Protein AF-A0A6G3X4C3-F1 (afdb_monomer_lite)

Organism: NCBI:txid2706086

InterPro domains:
  IPR002121 HRDC domain [PF00570] (20-78)
  IPR002121 HRDC domain [PS50967] (16-78)
  IPR010997 HRDC-like superfamily [SSF47819] (9-78)
  IPR044876 HRDC domain superfamily [G3DSA:1.10.150.80] (11-78)

Radius of gyration: 17.01 Å; chains: 1; bounding box: 55×37×25 Å

pLDDT: mean 78.89, std 17.68, range [36.91, 97.06]

Secondary structure (DSSP, 8-state):
-----------TT---SS-HHHHHHHHHHHHHHHHHHTS-HHHH--HHHHHHHHHH---SHHHHHTSTT--HHHHTT-

Sequence (78 aa):
TDAGEMKLMRCEECPSDMDEALYERLYDWRAAQATLLGQPDFCVFTEKTLMAIAEAVPSTEGELVVIAGVGNRKLSRF

Structure (mmCIF, N/CA/C/O backbone):
data_AF-A0A6G3X4C3-F1
#
_entry.id   AF-A0A6G3X4C3-F1
#
loop_
_atom_site.group_PDB
_atom_site.id
_atom_site.type_symbol
_atom_site.label_atom_id
_atom_site.label_alt_id
_atom_site.label_comp_id
_atom_site.label_asym_id
_atom_site.label_entity_id
_atom_site.label_seq_id
_atom_site.pdbx_PDB_ins_code
_atom_site.Cartn_x
_atom_site.Cartn_y
_atom_site.Cartn_z
_atom_site.occupancy
_atom_site.B_iso_or_equiv
_atom_site.auth_seq_id
_atom_site.auth_comp_id
_atom_site.auth_asym_id
_atom_site.auth_atom_id
_atom_site.pdbx_PDB_model_num
ATOM 1 N N . THR A 1 1 ? 41.374 21.469 13.275 1.00 41.81 1 THR A N 1
ATOM 2 C CA . THR A 1 1 ? 39.983 21.962 13.236 1.00 41.81 1 THR A CA 1
ATOM 3 C C . THR A 1 1 ? 39.684 22.180 11.770 1.00 41.81 1 THR A C 1
ATOM 5 O O . THR A 1 1 ? 40.499 22.806 11.118 1.00 41.81 1 THR A O 1
ATOM 8 N N . ASP A 1 2 ? 38.685 21.594 11.133 1.00 36.91 2 ASP A N 1
ATOM 9 C CA . ASP A 1 2 ? 37.359 21.177 11.574 1.00 36.91 2 ASP A CA 1
ATOM 10 C C . ASP A 1 2 ? 36.755 20.251 10.488 1.00 36.91 2 ASP A C 1
ATOM 12 O O . ASP A 1 2 ? 37.246 20.214 9.363 1.00 36.91 2 ASP A O 1
ATOM 16 N N . ALA A 1 3 ? 35.766 19.482 10.928 1.00 39.28 3 ALA A N 1
ATOM 17 C CA . ALA A 1 3 ? 34.869 18.492 10.346 1.00 39.28 3 ALA A CA 1
ATOM 18 C C . ALA A 1 3 ? 34.902 18.136 8.848 1.00 39.28 3 ALA A C 1
ATOM 20 O O . ALA A 1 3 ? 34.860 18.965 7.946 1.00 39.28 3 ALA A O 1
ATOM 21 N N . GLY A 1 4 ? 34.821 16.819 8.633 1.00 46.59 4 GLY A N 1
ATOM 22 C CA . GLY A 1 4 ? 34.601 16.182 7.349 1.00 46.59 4 GLY A CA 1
ATOM 23 C C . GLY A 1 4 ? 33.251 16.526 6.7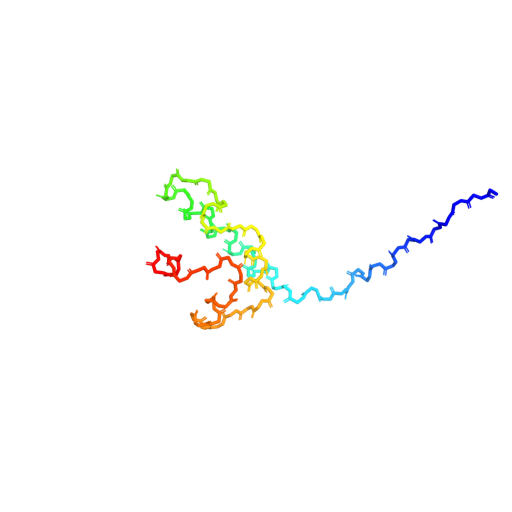30 1.00 46.59 4 GLY A C 1
ATOM 24 O O . GLY A 1 4 ? 32.190 16.267 7.296 1.00 46.59 4 GLY A O 1
ATOM 25 N N . GLU A 1 5 ? 33.309 17.000 5.497 1.00 48.56 5 GLU A N 1
ATOM 26 C CA . GLU A 1 5 ? 32.173 17.013 4.592 1.00 48.56 5 GLU A CA 1
ATOM 27 C C . GLU A 1 5 ? 32.148 15.689 3.824 1.00 48.56 5 GLU A C 1
ATOM 29 O O . GLU A 1 5 ? 32.513 15.593 2.657 1.00 48.56 5 GLU A O 1
ATOM 34 N N . MET A 1 6 ? 31.685 14.631 4.493 1.00 53.56 6 MET A N 1
ATOM 35 C CA . MET A 1 6 ? 31.051 13.519 3.784 1.00 53.56 6 MET A CA 1
ATOM 36 C C . MET A 1 6 ? 29.625 13.951 3.455 1.00 53.56 6 MET A C 1
ATOM 38 O O . MET A 1 6 ? 28.666 13.548 4.112 1.00 53.56 6 MET A O 1
ATOM 42 N N . LYS A 1 7 ? 29.478 14.820 2.456 1.00 44.69 7 LYS A N 1
ATOM 43 C CA . LYS A 1 7 ? 28.165 15.094 1.883 1.00 44.69 7 LYS A CA 1
ATOM 44 C C . LYS A 1 7 ? 27.978 14.095 0.756 1.00 44.69 7 LYS A C 1
ATOM 46 O O . LYS A 1 7 ? 28.605 14.215 -0.291 1.00 44.69 7 LYS A O 1
ATOM 51 N N . LEU A 1 8 ? 27.184 13.059 1.031 1.00 53.75 8 LEU A N 1
ATOM 52 C CA . LEU A 1 8 ? 26.736 12.106 0.026 1.00 53.75 8 LEU A CA 1
ATOM 53 C C . LEU A 1 8 ? 26.258 12.888 -1.202 1.00 53.75 8 LEU A C 1
ATOM 55 O O . LEU A 1 8 ? 25.218 13.543 -1.151 1.00 53.75 8 LEU A O 1
ATOM 59 N N . MET A 1 9 ? 27.000 12.784 -2.302 1.00 44.03 9 MET A N 1
ATOM 60 C CA . MET A 1 9 ? 26.435 12.932 -3.636 1.00 44.03 9 MET A CA 1
ATOM 61 C C . MET A 1 9 ? 25.485 11.748 -3.824 1.00 44.03 9 MET A C 1
ATOM 63 O O . MET A 1 9 ? 25.862 10.707 -4.356 1.00 44.03 9 MET A O 1
ATOM 67 N N . ARG A 1 10 ? 24.277 11.847 -3.262 1.00 55.31 10 ARG A N 1
ATOM 68 C CA . ARG A 1 10 ? 23.217 10.889 -3.549 1.00 55.31 10 ARG A CA 1
ATOM 69 C C . ARG A 1 10 ? 22.673 11.295 -4.905 1.00 55.31 10 ARG A C 1
ATOM 71 O O . ARG A 1 10 ? 22.080 12.360 -5.001 1.00 55.31 10 ARG A O 1
ATOM 78 N N . CYS A 1 11 ? 22.975 10.493 -5.923 1.00 51.06 11 CYS A N 1
ATOM 79 C CA . CYS A 1 11 ? 22.483 10.647 -7.283 1.00 51.06 11 CYS A CA 1
ATOM 80 C C . CYS A 1 11 ? 21.024 11.124 -7.260 1.00 51.06 11 CYS A C 1
ATOM 82 O O . CYS A 1 11 ? 20.140 10.381 -6.837 1.00 51.06 11 CYS A O 1
ATOM 84 N N . GLU A 1 12 ? 20.789 12.362 -7.689 1.00 53.59 12 GLU A N 1
ATOM 85 C CA . GLU A 1 12 ? 19.450 12.963 -7.795 1.00 53.59 12 GLU A CA 1
ATOM 86 C C . GLU A 1 12 ? 18.611 12.290 -8.899 1.00 53.59 12 GLU A C 1
ATOM 88 O O . GLU A 1 12 ? 17.422 12.547 -9.031 1.00 53.59 12 GLU A O 1
ATOM 93 N N . GLU A 1 13 ? 19.235 11.375 -9.647 1.00 49.31 13 GLU A N 1
ATOM 94 C CA . GLU A 1 13 ? 18.680 10.612 -10.762 1.00 49.31 13 GLU A CA 1
ATOM 95 C C . GLU A 1 13 ? 19.019 9.117 -10.639 1.00 49.31 13 GLU A C 1
ATOM 97 O O . GLU A 1 13 ? 19.203 8.431 -11.643 1.00 49.31 13 GLU A O 1
ATOM 102 N N . CYS A 1 14 ? 19.167 8.576 -9.423 1.00 49.78 14 CYS A N 1
ATOM 103 C CA . CYS A 1 14 ? 19.024 7.126 -9.300 1.00 49.78 14 CYS A CA 1
ATOM 104 C C . CYS A 1 14 ? 17.555 6.816 -9.605 1.00 49.78 14 CYS A C 1
ATOM 106 O O . CYS A 1 14 ? 16.714 7.259 -8.820 1.00 49.78 14 CYS A O 1
ATOM 108 N N . PRO A 1 15 ? 17.221 6.099 -10.697 1.00 54.69 15 PRO A N 1
ATOM 109 C CA . PRO A 1 15 ? 15.875 5.588 -10.863 1.00 54.69 15 PRO A CA 1
ATOM 110 C C . PRO A 1 15 ? 15.630 4.698 -9.653 1.00 54.69 15 PRO A C 1
ATOM 112 O O . PRO A 1 15 ? 16.252 3.654 -9.484 1.00 54.69 15 PRO A O 1
ATOM 115 N N . SER A 1 16 ? 14.815 5.191 -8.732 1.00 61.12 16 SER A N 1
ATOM 116 C CA . SER A 1 16 ? 14.203 4.335 -7.742 1.00 61.12 16 SER A CA 1
ATOM 117 C C . SER A 1 16 ? 13.482 3.260 -8.550 1.00 61.12 16 SER A C 1
ATOM 119 O O . SER A 1 16 ? 12.649 3.605 -9.383 1.00 61.12 16 SER A O 1
ATOM 121 N N . ASP A 1 17 ? 13.807 1.981 -8.345 1.00 73.25 17 ASP A N 1
ATOM 122 C CA . ASP A 1 17 ? 13.101 0.868 -9.004 1.00 73.25 17 ASP A CA 1
ATOM 123 C C . ASP A 1 17 ? 11.589 0.869 -8.664 1.00 73.25 17 ASP A C 1
ATOM 125 O O . ASP A 1 17 ? 10.808 0.113 -9.230 1.00 73.25 17 ASP A O 1
ATOM 129 N N . MET A 1 18 ? 11.168 1.740 -7.741 1.00 85.19 18 MET A N 1
ATOM 130 C CA . MET A 1 18 ? 9.784 2.021 -7.393 1.00 85.19 18 MET A CA 1
ATOM 131 C C . MET A 1 18 ? 9.030 2.759 -8.509 1.00 85.19 18 MET A C 1
ATOM 133 O O . MET A 1 18 ? 9.336 3.904 -8.842 1.00 85.19 18 MET A O 1
ATOM 137 N N . ASP A 1 19 ? 7.948 2.151 -8.985 1.00 90.31 19 ASP A N 1
ATOM 138 C CA . ASP A 1 19 ? 6.934 2.824 -9.795 1.00 90.31 19 ASP A CA 1
ATOM 139 C C . ASP A 1 19 ? 6.119 3.799 -8.918 1.00 90.31 19 ASP A C 1
ATOM 141 O O . ASP A 1 19 ? 5.202 3.409 -8.188 1.00 90.31 19 ASP A O 1
ATOM 145 N N . GLU A 1 20 ? 6.449 5.092 -8.989 1.00 91.06 20 GLU A N 1
ATOM 146 C CA . GLU A 1 20 ? 5.761 6.165 -8.253 1.00 91.06 20 GLU A CA 1
ATOM 147 C C . GLU A 1 20 ? 4.264 6.243 -8.580 1.00 91.06 20 GLU A C 1
ATOM 149 O O . GLU A 1 20 ? 3.438 6.457 -7.692 1.00 91.06 20 GLU A O 1
ATOM 154 N N . ALA A 1 21 ? 3.880 6.006 -9.836 1.00 92.06 21 ALA A N 1
ATOM 155 C CA . ALA A 1 21 ? 2.478 6.045 -10.230 1.00 92.06 21 ALA A CA 1
ATOM 156 C C . ALA A 1 21 ? 1.703 4.861 -9.635 1.00 92.06 21 ALA A C 1
ATOM 158 O O . ALA A 1 21 ? 0.526 5.001 -9.290 1.00 92.06 21 ALA A O 1
ATOM 159 N N . LEU A 1 22 ? 2.329 3.686 -9.527 1.00 92.06 22 LEU A N 1
ATOM 160 C CA . LEU A 1 22 ? 1.757 2.543 -8.817 1.00 92.06 22 LEU A CA 1
ATOM 161 C C . LEU A 1 22 ? 1.643 2.823 -7.319 1.00 92.06 22 LEU A C 1
ATOM 163 O O . LEU A 1 22 ? 0.597 2.528 -6.740 1.00 92.06 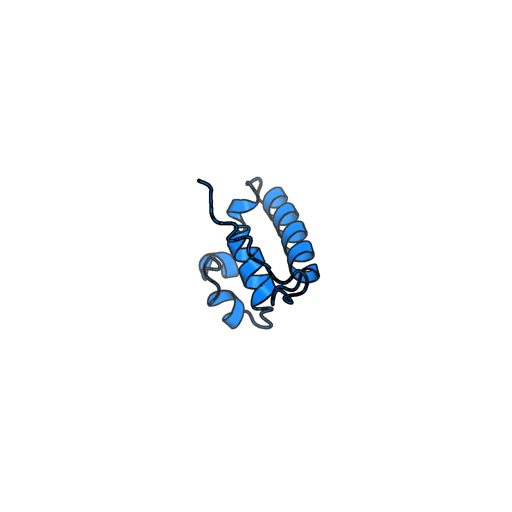22 LEU A O 1
ATOM 167 N N . TYR A 1 23 ? 2.663 3.427 -6.711 1.00 94.25 23 TYR A N 1
ATOM 168 C CA . TYR A 1 23 ? 2.625 3.803 -5.300 1.00 94.25 23 TYR A CA 1
ATOM 169 C C . TYR A 1 23 ? 1.457 4.748 -4.982 1.00 94.25 23 TYR A C 1
ATOM 171 O O . TYR A 1 23 ? 0.689 4.465 -4.063 1.00 94.25 23 TYR A O 1
ATOM 179 N N . GLU A 1 24 ? 1.263 5.806 -5.773 1.00 95.44 24 GLU A N 1
ATOM 180 C CA . GLU A 1 24 ? 0.141 6.745 -5.609 1.00 95.44 24 GLU A CA 1
ATOM 181 C C . GLU A 1 24 ? -1.218 6.029 -5.710 1.00 95.44 24 GLU A C 1
ATOM 183 O O . GLU A 1 24 ? -2.063 6.144 -4.820 1.00 95.44 24 GLU A O 1
ATOM 188 N N . ARG A 1 25 ? -1.407 5.167 -6.724 1.00 96.19 25 ARG A N 1
ATOM 189 C CA . ARG A 1 25 ? -2.644 4.369 -6.857 1.00 96.19 25 ARG A CA 1
ATOM 190 C C . ARG A 1 25 ? -2.881 3.448 -5.657 1.00 96.19 25 ARG A C 1
ATOM 192 O O . ARG A 1 25 ? -4.023 3.265 -5.233 1.00 96.19 25 ARG A O 1
ATOM 199 N N . LEU A 1 26 ? -1.820 2.843 -5.125 1.00 95.25 26 LEU A N 1
ATOM 200 C CA . LEU A 1 26 ? -1.890 1.988 -3.941 1.00 95.25 26 LEU A CA 1
ATOM 201 C C . LEU A 1 26 ? -2.218 2.788 -2.678 1.00 95.25 26 LEU A C 1
ATOM 203 O O . LEU A 1 26 ? -2.948 2.292 -1.817 1.00 95.25 26 LEU A O 1
ATOM 207 N N . TYR A 1 27 ? -1.694 4.007 -2.566 1.00 95.50 27 TYR A N 1
ATOM 208 C CA . TYR A 1 27 ? -1.965 4.908 -1.453 1.00 95.50 27 TYR A CA 1
ATOM 209 C C . TYR A 1 27 ? -3.449 5.291 -1.413 1.00 95.50 27 TYR A C 1
ATOM 211 O O . TYR A 1 27 ? -4.102 5.100 -0.382 1.00 95.50 27 TYR A O 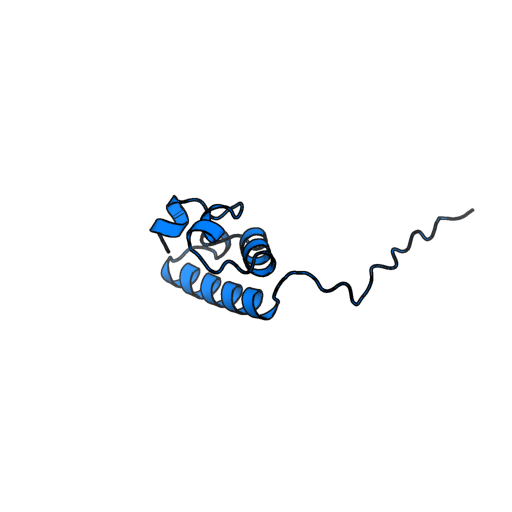1
ATOM 219 N N . ASP A 1 28 ? -4.002 5.710 -2.553 1.00 97.06 28 ASP A N 1
ATOM 220 C CA . ASP A 1 28 ? -5.422 6.047 -2.699 1.00 97.06 28 ASP A CA 1
ATOM 221 C C . ASP A 1 28 ? -6.332 4.846 -2.418 1.00 97.06 28 ASP A C 1
ATOM 223 O O . ASP A 1 28 ? -7.298 4.936 -1.650 1.00 97.06 28 ASP A O 1
ATOM 227 N N . TRP A 1 29 ? -6.006 3.685 -2.998 1.00 95.94 29 TRP A N 1
ATOM 228 C CA . TRP A 1 29 ? -6.749 2.449 -2.751 1.00 95.94 29 TRP A CA 1
ATOM 229 C C . TRP A 1 29 ? -6.748 2.086 -1.262 1.00 95.94 29 TRP A C 1
ATOM 231 O O . TRP A 1 29 ? -7.791 1.723 -0.710 1.00 95.94 29 TRP A O 1
ATOM 241 N N . ARG A 1 30 ? -5.599 2.221 -0.590 1.00 96.00 30 ARG A N 1
ATOM 242 C CA . ARG A 1 30 ? -5.459 1.902 0.833 1.00 96.00 30 ARG A CA 1
ATOM 243 C C . ARG A 1 30 ? -6.364 2.784 1.688 1.00 96.00 30 ARG A C 1
ATOM 245 O O . ARG A 1 30 ? -7.063 2.244 2.546 1.00 96.00 30 ARG A O 1
ATOM 252 N N . ALA A 1 31 ? -6.377 4.093 1.445 1.00 96.19 31 ALA A N 1
ATOM 253 C CA . ALA A 1 31 ? -7.224 5.040 2.173 1.00 96.19 31 ALA A CA 1
ATOM 254 C C . ALA A 1 31 ? -8.720 4.733 1.984 1.00 96.19 31 ALA A C 1
ATOM 256 O O . ALA A 1 31 ? -9.506 4.735 2.941 1.00 96.19 31 ALA A O 1
ATOM 257 N N . ALA A 1 32 ? -9.117 4.379 0.757 1.00 96.38 32 ALA A N 1
ATOM 258 C CA . ALA A 1 32 ? -10.481 3.951 0.468 1.00 96.38 32 ALA A CA 1
ATOM 259 C C . ALA A 1 32 ? -10.854 2.663 1.229 1.00 96.38 32 ALA A C 1
ATOM 261 O O . ALA A 1 32 ? -11.905 2.606 1.871 1.00 96.38 32 ALA A O 1
ATOM 262 N N . GLN A 1 33 ? -9.986 1.645 1.226 1.00 95.25 33 GLN A N 1
ATOM 263 C CA . GLN A 1 33 ? -10.225 0.396 1.964 1.00 95.25 33 GLN A CA 1
ATOM 264 C C . GLN A 1 33 ? -10.286 0.603 3.479 1.00 95.25 33 GLN A C 1
ATOM 266 O O . GLN A 1 33 ? -11.132 0.024 4.160 1.00 95.25 33 GLN A O 1
ATOM 271 N N . ALA A 1 34 ? -9.411 1.444 4.015 1.00 94.62 34 ALA A N 1
ATOM 272 C CA . ALA A 1 34 ? -9.359 1.762 5.434 1.00 94.62 34 ALA A CA 1
ATOM 273 C C . ALA A 1 34 ? -10.649 2.442 5.907 1.00 94.62 34 ALA A C 1
ATOM 275 O O . ALA A 1 34 ? -11.233 2.044 6.919 1.00 94.62 34 ALA A O 1
ATOM 276 N N . THR A 1 35 ? -11.155 3.374 5.093 1.00 96.19 35 THR A N 1
ATOM 277 C CA . THR A 1 35 ? -12.452 4.028 5.295 1.00 96.19 35 THR A CA 1
ATOM 278 C C . THR A 1 35 ? -13.593 3.009 5.322 1.00 96.19 35 THR A C 1
ATOM 280 O O . THR A 1 35 ? -14.410 3.035 6.241 1.00 96.19 35 THR A O 1
ATOM 283 N N . LEU A 1 36 ? -13.627 2.065 4.371 1.00 94.38 36 LEU A N 1
ATOM 284 C CA . LEU A 1 36 ? -14.645 1.003 4.330 1.00 94.38 36 LEU A CA 1
ATOM 285 C C . LEU A 1 36 ? -14.596 0.085 5.559 1.00 94.38 36 LEU A C 1
ATOM 287 O O . LEU A 1 36 ? -15.631 -0.395 6.019 1.00 94.38 36 LEU A O 1
ATOM 291 N N . LEU A 1 37 ? -13.401 -0.162 6.094 1.00 92.19 37 LEU A N 1
ATOM 292 C CA . LEU A 1 37 ? -13.202 -0.990 7.282 1.00 92.19 37 LEU A CA 1
ATOM 293 C C . LEU A 1 37 ? -13.371 -0.230 8.603 1.00 92.19 37 LEU A C 1
ATOM 295 O O . LEU A 1 37 ? -13.405 -0.872 9.655 1.00 92.19 37 LEU A O 1
ATOM 299 N N . GLY A 1 38 ? -13.454 1.103 8.573 1.00 95.06 38 GLY A N 1
ATOM 300 C CA . GLY A 1 38 ? -13.461 1.939 9.775 1.00 95.06 38 GLY A CA 1
ATOM 301 C C . GLY A 1 38 ? -12.175 1.803 10.597 1.00 95.06 38 GLY A C 1
ATOM 302 O O . GLY A 1 38 ? -12.216 1.854 11.826 1.00 95.06 38 GLY A O 1
ATOM 303 N N . GLN A 1 39 ? -11.043 1.564 9.934 1.00 94.31 39 GLN A N 1
ATOM 304 C CA . GLN A 1 39 ? -9.738 1.363 10.566 1.00 94.31 39 GLN A CA 1
ATOM 305 C C . GLN A 1 39 ? -8.709 2.341 9.995 1.00 94.31 39 GLN A C 1
ATOM 307 O O . GLN A 1 39 ? -8.885 2.809 8.876 1.00 94.31 39 GLN A O 1
ATOM 312 N N . PRO A 1 40 ? -7.614 2.630 10.717 1.00 94.56 40 PRO A N 1
ATOM 313 C CA . PRO A 1 40 ? -6.500 3.383 10.152 1.00 94.56 40 PRO A CA 1
ATOM 314 C C . PRO A 1 40 ? -5.865 2.685 8.939 1.00 94.56 40 PRO A C 1
ATOM 316 O O . PRO A 1 40 ? -5.718 1.462 8.930 1.00 94.56 40 PRO A O 1
ATOM 319 N N . ASP A 1 41 ? -5.388 3.459 7.967 1.00 92.44 41 ASP A N 1
ATOM 320 C CA . ASP A 1 41 ? -4.814 2.976 6.701 1.00 92.44 41 ASP A CA 1
ATOM 321 C C . ASP A 1 41 ? -3.697 1.946 6.866 1.00 92.44 41 ASP A C 1
ATOM 323 O O . ASP A 1 41 ? -3.640 0.945 6.147 1.00 92.44 41 ASP A O 1
ATOM 327 N N . PHE A 1 42 ? -2.834 2.145 7.863 1.00 88.75 42 PHE A N 1
ATOM 328 C CA . PHE A 1 42 ? -1.728 1.232 8.140 1.00 88.75 42 PHE A CA 1
ATOM 329 C C . PHE A 1 42 ? -2.192 -0.188 8.520 1.00 88.75 42 PHE A C 1
ATOM 331 O O . PHE A 1 42 ? -1.410 -1.136 8.397 1.00 88.75 42 PHE A O 1
ATOM 338 N N . CYS A 1 43 ? -3.450 -0.363 8.954 1.00 90.56 43 CYS A N 1
ATOM 339 C CA . CYS A 1 43 ? -4.044 -1.677 9.214 1.00 90.56 43 CYS A CA 1
ATOM 340 C C . CYS A 1 43 ? -4.312 -2.456 7.915 1.00 90.56 43 CYS A C 1
ATOM 342 O O . CYS A 1 43 ? -4.187 -3.685 7.911 1.00 90.56 43 CYS A O 1
ATOM 344 N N . VAL A 1 44 ? -4.616 -1.761 6.811 1.00 90.38 44 VAL A N 1
ATOM 345 C CA . VAL A 1 44 ? -4.768 -2.367 5.478 1.00 90.38 44 VAL A CA 1
ATOM 346 C C . VAL A 1 44 ? -3.391 -2.774 4.958 1.00 90.38 44 VAL A C 1
ATOM 348 O O . VAL A 1 44 ? -3.110 -3.967 4.845 1.00 90.38 44 VAL A O 1
ATOM 351 N N . PHE A 1 45 ? -2.477 -1.816 4.781 1.00 90.44 45 PHE A N 1
ATOM 352 C CA . PHE A 1 45 ? -1.055 -2.055 4.503 1.00 90.44 45 PHE A CA 1
ATOM 353 C C . PHE A 1 45 ? -0.186 -0.918 5.047 1.00 90.44 45 PHE A C 1
ATOM 355 O O . PHE A 1 45 ? -0.568 0.250 5.027 1.00 90.44 45 PHE A O 1
ATOM 362 N N . THR A 1 46 ? 1.021 -1.247 5.506 1.00 91.25 46 THR A N 1
ATOM 363 C CA . THR A 1 46 ? 1.994 -0.221 5.900 1.00 91.25 46 THR A CA 1
ATOM 364 C C . THR A 1 46 ? 2.574 0.456 4.660 1.00 91.25 46 THR A C 1
ATOM 366 O O . THR A 1 46 ? 2.557 -0.112 3.569 1.00 91.25 46 THR A O 1
ATOM 369 N N . GLU A 1 47 ? 3.128 1.656 4.824 1.00 91.38 47 GLU A N 1
ATOM 370 C CA . GLU A 1 47 ? 3.808 2.373 3.731 1.00 91.38 47 GLU A CA 1
ATOM 371 C C . GLU A 1 47 ? 4.970 1.559 3.159 1.00 91.38 47 GLU A C 1
ATOM 373 O O . 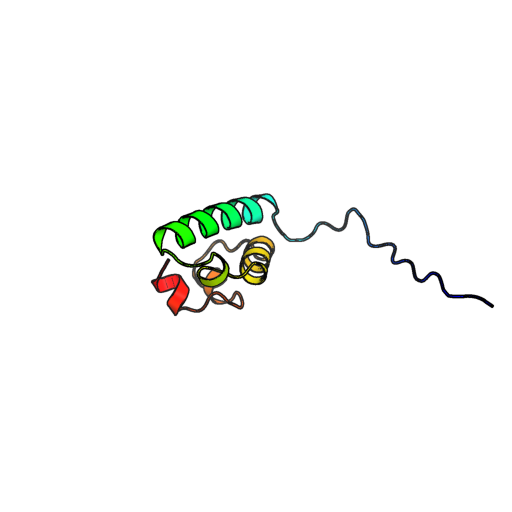GLU A 1 47 ? 5.112 1.455 1.947 1.00 91.38 47 GLU A O 1
ATOM 378 N N . LYS A 1 48 ? 5.726 0.874 4.027 1.00 89.81 48 LYS A N 1
ATOM 379 C CA . LYS A 1 48 ? 6.797 -0.041 3.614 1.00 89.81 48 LYS A CA 1
ATOM 380 C C . LYS A 1 48 ? 6.288 -1.157 2.697 1.00 89.81 48 LYS A C 1
ATOM 382 O O . LYS A 1 48 ? 6.990 -1.551 1.776 1.00 89.81 48 LYS A O 1
ATOM 387 N N . THR A 1 49 ? 5.086 -1.678 2.944 1.00 90.81 49 THR A N 1
ATOM 388 C CA . THR A 1 49 ? 4.490 -2.694 2.070 1.00 90.81 49 THR A CA 1
ATOM 389 C C . THR A 1 49 ? 4.047 -2.098 0.734 1.00 90.81 49 THR A C 1
ATOM 391 O O . THR A 1 49 ? 4.275 -2.734 -0.286 1.00 90.81 49 THR A O 1
ATOM 394 N N . LEU A 1 50 ? 3.478 -0.887 0.707 1.00 92.81 50 LEU A N 1
ATOM 395 C CA . LEU A 1 50 ? 3.125 -0.227 -0.560 1.00 92.81 50 LEU A CA 1
ATOM 396 C C . LEU A 1 50 ? 4.363 0.065 -1.413 1.00 92.81 50 LEU A C 1
ATOM 398 O O . LEU A 1 50 ? 4.355 -0.210 -2.607 1.00 92.81 50 LEU A O 1
ATOM 402 N N . MET A 1 51 ? 5.433 0.550 -0.783 1.00 91.25 51 MET A N 1
ATOM 403 C CA . MET A 1 51 ? 6.728 0.779 -1.423 1.00 91.25 51 MET A CA 1
ATOM 404 C C . MET A 1 51 ? 7.293 -0.521 -2.003 1.00 91.25 51 MET A C 1
ATOM 406 O O . MET A 1 51 ? 7.632 -0.563 -3.175 1.00 91.25 51 MET A O 1
ATOM 410 N N . ALA A 1 52 ? 7.275 -1.615 -1.236 1.00 90.25 52 ALA A N 1
ATOM 411 C CA . ALA A 1 52 ? 7.746 -2.910 -1.723 1.00 90.25 52 ALA A CA 1
ATOM 412 C C . ALA A 1 52 ? 6.908 -3.466 -2.894 1.00 90.25 52 ALA A C 1
ATOM 414 O O . ALA A 1 52 ? 7.454 -4.122 -3.774 1.00 90.25 52 ALA A O 1
ATOM 415 N N . ILE A 1 53 ? 5.594 -3.205 -2.933 1.00 90.69 53 ILE A N 1
ATOM 416 C CA . ILE A 1 53 ? 4.747 -3.552 -4.089 1.00 90.69 53 ILE A CA 1
ATOM 417 C C . ILE A 1 53 ? 5.098 -2.673 -5.292 1.00 90.69 53 ILE A C 1
ATOM 419 O O . ILE A 1 53 ? 5.185 -3.181 -6.405 1.00 90.69 53 ILE A O 1
ATOM 423 N N . ALA A 1 54 ? 5.314 -1.377 -5.076 1.00 92.38 54 ALA A N 1
ATOM 424 C CA . ALA A 1 54 ? 5.675 -0.442 -6.133 1.00 92.38 54 ALA A CA 1
ATOM 425 C C . ALA A 1 54 ? 7.080 -0.697 -6.710 1.00 92.38 54 ALA A C 1
ATOM 427 O O . ALA A 1 54 ? 7.288 -0.463 -7.893 1.00 92.38 54 ALA A O 1
ATOM 428 N N . GLU A 1 55 ? 8.015 -1.214 -5.911 1.00 90.12 55 GLU A N 1
ATOM 429 C CA . GLU A 1 55 ? 9.340 -1.675 -6.356 1.00 90.12 55 GLU A CA 1
ATOM 430 C C . GLU A 1 55 ? 9.275 -3.024 -7.087 1.00 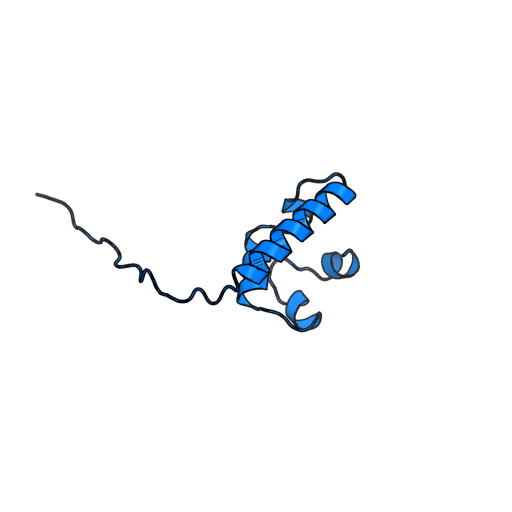90.12 55 GLU A C 1
ATOM 432 O O . GLU A 1 55 ? 9.948 -3.226 -8.092 1.00 90.12 55 GLU A O 1
ATOM 437 N N . ALA A 1 56 ? 8.471 -3.970 -6.591 1.00 89.75 56 ALA A N 1
ATOM 438 C CA . ALA A 1 56 ? 8.393 -5.309 -7.176 1.00 89.75 56 ALA A CA 1
ATOM 439 C C . ALA A 1 56 ? 7.511 -5.377 -8.435 1.00 89.75 56 ALA A C 1
ATOM 441 O O . ALA A 1 56 ? 7.655 -6.318 -9.213 1.00 89.75 56 ALA A O 1
ATOM 442 N N . VAL A 1 57 ? 6.583 -4.425 -8.602 1.00 89.94 57 VAL A N 1
ATOM 443 C CA . VAL A 1 57 ? 5.568 -4.360 -9.674 1.00 89.94 57 VAL A CA 1
ATOM 444 C C . VAL A 1 57 ? 4.965 -5.747 -9.977 1.00 89.94 57 VAL A C 1
ATOM 446 O O . VAL A 1 57 ? 5.021 -6.232 -11.113 1.00 89.94 57 VAL A O 1
ATOM 449 N N . PRO A 1 58 ? 4.418 -6.440 -8.958 1.00 88.38 58 PRO A N 1
ATOM 450 C CA . PRO A 1 58 ? 3.981 -7.818 -9.109 1.00 88.38 58 PRO A CA 1
ATOM 451 C C . PRO A 1 58 ? 2.816 -7.902 -10.096 1.00 88.38 58 PRO A C 1
ATOM 453 O O . PRO A 1 58 ? 1.852 -7.137 -10.021 1.00 88.38 58 PRO A O 1
ATOM 456 N N . SER A 1 59 ? 2.890 -8.865 -11.005 1.00 87.50 59 SER A N 1
ATOM 457 C CA . SER A 1 59 ? 1.854 -9.128 -12.010 1.00 87.50 59 SER A CA 1
ATOM 458 C C . SER A 1 59 ? 0.948 -10.300 -11.623 1.00 87.50 59 SER A C 1
ATOM 460 O O . SER A 1 59 ? -0.055 -10.555 -12.293 1.00 87.50 59 SER A O 1
ATOM 462 N N . THR A 1 60 ? 1.286 -11.025 -10.550 1.00 84.19 60 THR A N 1
ATOM 463 C CA . THR A 1 60 ? 0.535 -12.195 -10.078 1.00 84.19 60 THR A CA 1
ATOM 464 C C . THR A 1 60 ? 0.306 -12.174 -8.566 1.00 84.19 60 THR A C 1
ATOM 466 O O . THR A 1 60 ? 1.080 -11.604 -7.798 1.00 84.19 60 THR A O 1
ATOM 469 N N . GLU A 1 61 ? -0.745 -12.858 -8.106 1.00 81.00 61 GLU A N 1
ATOM 470 C CA . GLU A 1 61 ? -1.005 -13.037 -6.669 1.00 81.00 61 GLU A CA 1
ATOM 471 C C . GLU A 1 61 ? 0.156 -13.747 -5.956 1.00 81.00 61 GLU A C 1
ATOM 473 O O . GLU A 1 61 ? 0.489 -13.408 -4.824 1.00 81.00 61 GLU A O 1
ATOM 478 N N . GLY A 1 62 ? 0.814 -14.702 -6.624 1.00 80.31 62 GLY A N 1
ATOM 479 C CA . GLY A 1 62 ? 1.973 -15.406 -6.071 1.00 80.31 62 GLY A CA 1
ATOM 480 C C . GLY A 1 62 ? 3.157 -14.477 -5.795 1.00 80.31 62 GLY A C 1
ATOM 481 O O . GLY A 1 62 ? 3.828 -14.626 -4.775 1.00 80.31 62 GLY A O 1
ATOM 482 N N . GLU A 1 63 ? 3.376 -13.483 -6.656 1.00 80.31 63 GLU A N 1
ATOM 483 C CA . GLU A 1 63 ? 4.387 -12.441 -6.446 1.00 80.31 63 GLU A CA 1
ATOM 484 C C . GLU A 1 63 ? 3.992 -11.471 -5.325 1.00 80.31 63 GLU A C 1
ATOM 486 O O . GLU A 1 63 ? 4.851 -11.001 -4.584 1.00 80.31 63 GLU A O 1
ATOM 491 N N . LEU A 1 64 ? 2.695 -11.222 -5.125 1.00 82.00 64 LEU A N 1
ATOM 492 C CA . LEU A 1 64 ? 2.226 -10.444 -3.977 1.00 82.00 64 LEU A CA 1
ATOM 493 C C . LEU A 1 64 ? 2.487 -11.174 -2.650 1.00 82.00 64 LEU A C 1
ATOM 495 O O . LEU A 1 64 ? 2.934 -10.538 -1.699 1.00 82.00 64 LEU A O 1
ATOM 499 N N . VAL A 1 65 ? 2.266 -12.494 -2.576 1.00 83.12 65 VAL A N 1
ATOM 500 C CA . VAL A 1 65 ? 2.467 -13.305 -1.349 1.00 83.12 65 VAL A CA 1
ATOM 501 C C . VAL A 1 65 ? 3.905 -13.227 -0.823 1.00 83.12 65 VAL A C 1
ATOM 503 O O . VAL A 1 65 ? 4.128 -13.313 0.387 1.00 83.12 65 VAL A O 1
ATOM 506 N N . VAL A 1 66 ? 4.895 -13.100 -1.711 1.00 81.56 66 VAL A N 1
ATOM 507 C CA . VAL A 1 66 ? 6.310 -13.078 -1.304 1.00 81.56 66 VAL A CA 1
ATOM 508 C C . VAL A 1 66 ? 6.752 -11.719 -0.750 1.00 81.56 66 VAL A C 1
ATOM 510 O O . VAL A 1 66 ? 7.805 -11.636 -0.114 1.00 81.56 66 VAL A O 1
ATOM 513 N N . ILE A 1 67 ? 5.950 -10.662 -0.923 1.00 82.88 67 ILE A N 1
ATOM 514 C CA . ILE A 1 67 ? 6.259 -9.327 -0.406 1.00 82.88 67 ILE A CA 1
ATOM 515 C C . ILE A 1 67 ? 6.064 -9.297 1.112 1.00 82.88 67 ILE A C 1
ATOM 517 O O . ILE A 1 67 ? 4.980 -9.536 1.650 1.00 82.88 67 ILE A O 1
ATOM 521 N N . ALA A 1 68 ? 7.128 -8.943 1.836 1.00 73.25 68 ALA A N 1
ATOM 522 C CA . ALA A 1 68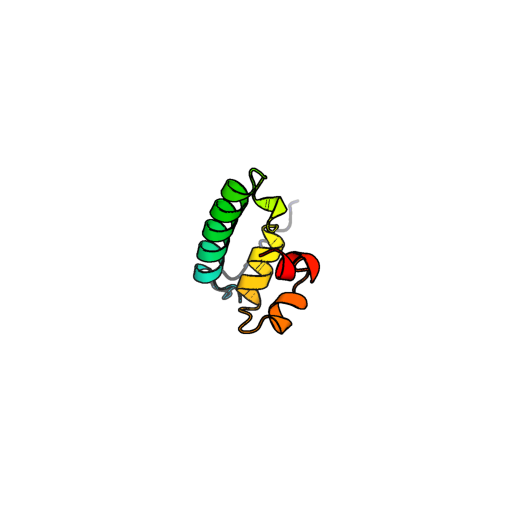 ? 7.105 -8.855 3.290 1.00 73.25 68 ALA A CA 1
ATOM 523 C C . ALA A 1 68 ? 6.012 -7.879 3.783 1.00 73.25 68 ALA A C 1
ATOM 525 O O . ALA A 1 68 ? 6.059 -6.672 3.540 1.00 73.25 68 ALA A O 1
ATOM 526 N N . GLY A 1 69 ? 5.025 -8.406 4.515 1.00 69.56 69 GLY A N 1
ATOM 527 C CA . GLY A 1 69 ? 3.861 -7.648 5.004 1.00 69.56 69 GLY A CA 1
ATOM 528 C C . GLY A 1 69 ? 2.554 -7.927 4.250 1.00 69.56 69 GLY A C 1
ATOM 529 O O . GLY A 1 69 ? 1.481 -7.578 4.759 1.00 69.56 69 GLY A O 1
ATOM 530 N N . VAL A 1 70 ? 2.623 -8.638 3.120 1.00 74.81 70 VAL A N 1
ATOM 531 C CA . VAL A 1 70 ? 1.484 -9.217 2.395 1.00 74.81 70 VAL A CA 1
ATOM 532 C C . VAL A 1 70 ? 1.364 -10.698 2.771 1.00 74.81 70 VAL A C 1
ATOM 534 O O . VAL A 1 70 ? 1.750 -11.604 2.048 1.00 74.81 70 VAL A O 1
ATOM 537 N N . GLY A 1 71 ? 0.875 -10.978 3.981 1.00 68.94 71 GLY A N 1
ATOM 538 C CA . GLY A 1 71 ? 0.625 -12.366 4.389 1.00 68.94 71 GLY A CA 1
ATOM 539 C C . GLY A 1 71 ? -0.596 -12.961 3.674 1.00 68.94 71 GLY A C 1
ATOM 540 O O . GLY A 1 71 ? -1.551 -12.234 3.406 1.00 68.94 71 GLY A O 1
ATOM 541 N N . ASN A 1 72 ? -0.635 -14.288 3.485 1.00 62.41 72 ASN A N 1
ATOM 542 C CA . ASN A 1 72 ? -1.766 -15.013 2.865 1.00 62.41 72 ASN A CA 1
ATOM 543 C C . ASN A 1 72 ? -3.145 -14.592 3.401 1.00 62.41 72 ASN A C 1
ATOM 545 O O . ASN A 1 72 ? -4.100 -14.445 2.651 1.00 62.41 72 ASN A O 1
ATOM 549 N N . ARG A 1 73 ? -3.248 -14.330 4.710 1.00 65.31 73 ARG A N 1
ATOM 550 C CA . ARG A 1 73 ? -4.503 -13.905 5.345 1.00 65.31 73 ARG A CA 1
ATOM 551 C C . ARG A 1 73 ? -4.983 -12.520 4.886 1.00 65.31 73 ARG A C 1
ATOM 553 O O . ARG A 1 73 ? -6.177 -12.265 4.964 1.00 65.31 73 ARG A O 1
ATOM 560 N N . LYS A 1 74 ? -4.084 -11.627 4.452 1.00 67.62 74 LYS A N 1
ATOM 561 C CA . LYS A 1 74 ? -4.453 -10.328 3.864 1.00 67.62 74 LYS A CA 1
ATOM 562 C C . LYS A 1 74 ? -4.922 -10.480 2.419 1.00 67.62 74 LYS A C 1
ATOM 564 O O . LYS A 1 74 ? -5.916 -9.861 2.084 1.00 67.62 74 LYS A O 1
ATOM 569 N N . LEU A 1 75 ? -4.289 -11.336 1.616 1.00 67.75 75 LEU A N 1
ATOM 570 C CA . LEU A 1 75 ? -4.742 -11.604 0.241 1.00 67.75 75 LEU A CA 1
ATOM 571 C C . LEU A 1 75 ? -6.092 -12.320 0.191 1.00 67.75 75 LEU A C 1
ATOM 573 O O . LEU A 1 75 ? -6.893 -12.086 -0.693 1.00 67.75 75 LEU A O 1
ATOM 577 N N . SER A 1 76 ? -6.407 -13.164 1.174 1.00 67.06 76 SER A N 1
ATOM 578 C CA . SER A 1 76 ? -7.763 -13.722 1.268 1.00 67.06 76 SER A CA 1
ATOM 579 C C . SER A 1 76 ? -8.806 -12.712 1.774 1.00 67.06 76 SER A C 1
ATOM 581 O O . SER A 1 76 ? -9.993 -13.027 1.799 1.00 67.06 76 SER A O 1
ATOM 583 N N . ARG A 1 77 ? -8.377 -11.541 2.266 1.00 72.00 77 ARG A N 1
ATOM 584 C CA . ARG A 1 77 ? -9.229 -10.521 2.903 1.00 72.00 77 ARG A CA 1
ATOM 585 C C . ARG A 1 77 ? -9.553 -9.362 1.956 1.00 72.00 77 ARG A C 1
ATOM 587 O O . ARG A 1 77 ? -10.617 -8.769 2.142 1.00 72.00 77 ARG A O 1
ATOM 594 N N . PHE A 1 78 ? -8.647 -9.046 1.033 1.00 67.88 78 PHE A N 1
ATOM 595 C CA . PHE A 1 78 ? -8.684 -7.925 0.094 1.00 67.88 78 PHE A CA 1
ATOM 596 C C . PHE A 1 78 ? -8.441 -8.439 -1.316 1.00 67.88 78 PHE A C 1
ATOM 598 O O . PHE A 1 78 ? -9.170 -7.979 -2.219 1.00 67.88 78 PHE A O 1
#

Foldseek 3Di:
DDDDPPPDPPPPPPPQLFDPVQLVVVQVVLVVVCVVVVHDSVVLPNSQQSRQCRNQVDPDPVSSCPGPGSPPVSVVVD